Protein AF-A0AAX1C485-F1 (afdb_monomer_lite)

Structure (mmCIF, N/CA/C/O backbone):
data_AF-A0AAX1C485-F1
#
_entry.id   AF-A0AAX1C485-F1
#
loop_
_atom_site.group_PDB
_atom_site.id
_atom_site.type_symbol
_atom_site.label_atom_id
_atom_site.label_alt_id
_atom_site.label_comp_id
_atom_site.label_asym_id
_atom_site.label_entity_id
_atom_site.label_seq_id
_atom_site.pdbx_PDB_ins_code
_atom_site.Cartn_x
_atom_site.Cartn_y
_atom_site.Cartn_z
_atom_site.occupancy
_atom_site.B_iso_or_equiv
_atom_site.auth_seq_id
_atom_site.auth_comp_id
_atom_site.auth_asym_id
_atom_site.auth_atom_id
_atom_site.pdbx_PDB_model_num
ATOM 1 N N . MET A 1 1 ? -22.141 -14.585 49.607 1.00 42.31 1 MET A N 1
ATOM 2 C CA . MET A 1 1 ? -22.033 -13.474 48.632 1.00 42.31 1 MET A CA 1
ATOM 3 C C . MET A 1 1 ? -22.521 -12.189 49.290 1.00 42.31 1 MET A C 1
ATOM 5 O O . MET A 1 1 ? -23.716 -12.040 49.508 1.00 42.31 1 MET A O 1
ATOM 9 N N . THR A 1 2 ? -21.617 -11.293 49.678 1.00 50.97 2 THR A N 1
ATOM 10 C CA . THR A 1 2 ? -21.941 -10.017 50.341 1.00 50.97 2 THR A CA 1
ATOM 11 C C . THR A 1 2 ? -22.476 -9.004 49.321 1.00 50.97 2 THR A C 1
ATOM 13 O O . THR A 1 2 ? -21.845 -8.742 48.297 1.00 50.97 2 THR A O 1
ATOM 16 N N . LYS A 1 3 ? -23.674 -8.453 49.565 1.00 55.38 3 LYS A N 1
ATOM 17 C CA . LYS A 1 3 ? -24.293 -7.425 48.710 1.00 55.38 3 LYS A CA 1
ATOM 18 C C . LYS A 1 3 ? -23.555 -6.093 48.892 1.00 55.38 3 LYS A C 1
ATOM 20 O O . LYS A 1 3 ? -23.571 -5.541 49.985 1.00 55.38 3 LYS A O 1
ATOM 25 N N . LYS A 1 4 ? -22.972 -5.562 47.809 1.00 64.25 4 LYS A N 1
ATOM 26 C CA . LYS A 1 4 ? -22.348 -4.224 47.781 1.00 64.25 4 LYS A CA 1
ATOM 27 C C . LYS A 1 4 ? -23.333 -3.126 48.186 1.00 64.25 4 LYS A C 1
ATOM 29 O O . LYS A 1 4 ? -24.483 -3.111 47.723 1.00 64.25 4 LYS A O 1
ATOM 34 N N . THR A 1 5 ? -22.855 -2.192 48.997 1.00 72.81 5 THR A N 1
ATOM 35 C CA . THR A 1 5 ? -23.595 -1.030 49.499 1.00 72.81 5 THR A CA 1
ATOM 36 C C . THR A 1 5 ? -23.892 -0.010 48.389 1.00 72.81 5 THR A C 1
ATOM 38 O O . THR A 1 5 ? -23.271 0.001 47.323 1.00 72.81 5 THR A O 1
ATOM 41 N N . LYS A 1 6 ? -24.881 0.868 48.615 1.00 71.12 6 LYS A N 1
ATOM 42 C CA . LYS A 1 6 ? -25.284 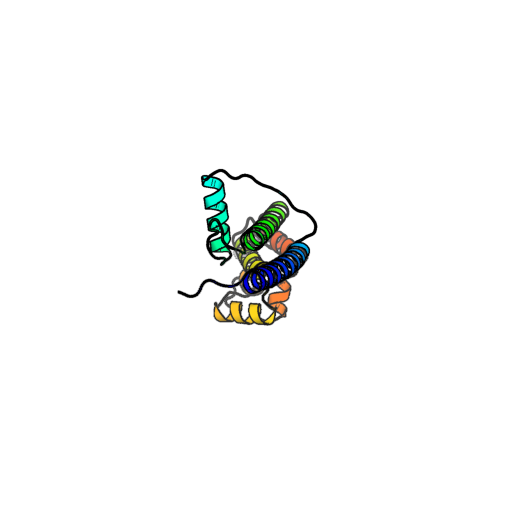1.923 47.658 1.00 71.12 6 LYS A CA 1
ATOM 43 C C . LYS A 1 6 ? -24.118 2.856 47.291 1.00 71.12 6 LYS A C 1
ATOM 45 O O . LYS A 1 6 ? -24.003 3.239 46.130 1.00 71.12 6 LYS A O 1
ATOM 50 N N . ALA A 1 7 ? -23.249 3.171 48.253 1.00 66.81 7 ALA A N 1
ATOM 51 C CA . ALA A 1 7 ? -22.072 4.015 48.056 1.00 66.81 7 ALA A CA 1
ATOM 52 C C . ALA A 1 7 ? -21.003 3.332 47.184 1.00 66.81 7 ALA A C 1
ATOM 54 O O . ALA A 1 7 ? -20.488 3.947 46.254 1.00 66.81 7 ALA A O 1
ATOM 55 N N . GLU A 1 8 ? -20.740 2.039 47.399 1.00 65.62 8 GLU A N 1
ATOM 56 C CA . GLU A 1 8 ? -19.816 1.255 46.563 1.00 65.62 8 GLU A CA 1
ATOM 57 C C . GLU A 1 8 ? -20.304 1.153 45.113 1.00 65.62 8 GLU A C 1
ATOM 59 O O . GLU A 1 8 ? -19.520 1.308 44.178 1.00 65.62 8 GLU A O 1
ATOM 64 N N . LYS A 1 9 ? -21.616 0.972 44.909 1.00 71.69 9 LYS A N 1
ATOM 65 C CA . LYS A 1 9 ? -22.222 0.969 43.568 1.00 71.69 9 LYS A CA 1
ATOM 66 C C . LYS A 1 9 ? -22.119 2.330 42.878 1.00 71.69 9 LYS A C 1
ATOM 68 O O . LYS A 1 9 ? -21.844 2.373 41.683 1.00 71.69 9 LYS A O 1
ATOM 73 N N . ALA A 1 10 ? -22.328 3.430 43.606 1.00 69.06 10 ALA A N 1
ATOM 74 C CA . ALA A 1 10 ? -22.205 4.786 43.067 1.00 69.06 10 ALA A CA 1
ATOM 75 C C . ALA A 1 10 ? -20.755 5.120 42.679 1.00 69.06 10 ALA A C 1
ATOM 77 O O . ALA A 1 10 ? -20.519 5.686 41.610 1.00 69.06 10 ALA A O 1
ATOM 78 N N . ASN A 1 11 ? -19.787 4.699 43.497 1.00 73.56 11 ASN A N 1
ATOM 79 C CA . ASN A 1 11 ? -18.367 4.906 43.232 1.00 73.56 11 ASN A CA 1
ATOM 80 C C . ASN A 1 11 ? -17.890 4.070 42.026 1.00 73.56 11 ASN A C 1
ATOM 82 O O . ASN A 1 11 ? -17.220 4.585 41.133 1.00 73.56 11 ASN A O 1
ATOM 86 N N . GLU A 1 12 ? -18.336 2.812 41.903 1.00 69.88 12 GLU A N 1
ATOM 87 C CA . GLU A 1 12 ? -18.100 2.006 40.694 1.00 69.88 12 GLU A CA 1
ATOM 88 C C . GLU A 1 12 ? -18.696 2.641 39.431 1.00 69.88 12 GLU A C 1
ATOM 90 O O . GLU A 1 12 ? -18.079 2.590 38.364 1.00 69.88 12 GLU A O 1
ATOM 95 N N . LEU A 1 13 ? -19.880 3.250 39.534 1.00 73.94 13 LEU A N 1
ATOM 96 C CA . LEU A 1 13 ? -20.533 3.936 38.419 1.00 73.94 13 LEU A CA 1
ATOM 97 C C . LEU A 1 13 ? -19.756 5.184 37.984 1.00 73.94 13 LEU A C 1
ATOM 99 O O . LEU A 1 13 ? -19.583 5.406 36.786 1.00 73.94 13 LEU A O 1
ATOM 103 N N . ALA A 1 14 ? -19.242 5.964 38.937 1.00 74.88 14 ALA A N 1
ATOM 104 C CA . ALA A 1 14 ? -18.399 7.126 38.663 1.00 74.88 14 ALA A CA 1
ATOM 105 C C . ALA A 1 14 ? -17.076 6.725 37.984 1.00 74.88 14 ALA A C 1
ATOM 107 O O . ALA A 1 14 ? -16.691 7.315 36.973 1.00 74.88 14 ALA A O 1
ATOM 108 N N . VAL A 1 15 ? -16.428 5.659 38.466 1.00 74.00 15 VAL A N 1
ATOM 109 C CA . VAL A 1 15 ? -15.198 5.109 37.868 1.00 74.00 15 VAL A CA 1
ATOM 110 C C . VAL A 1 15 ? -15.445 4.546 36.461 1.00 74.00 15 VAL A C 1
ATOM 112 O O . VAL A 1 15 ? -14.574 4.639 35.595 1.00 74.00 15 VAL A O 1
ATOM 115 N N . ARG A 1 16 ? -16.617 3.956 36.193 1.00 66.06 16 ARG A N 1
ATOM 116 C CA . ARG A 1 16 ? -17.005 3.526 34.834 1.00 66.06 16 ARG A CA 1
ATOM 117 C C . ARG A 1 16 ? -17.202 4.721 33.904 1.00 66.06 16 ARG A C 1
ATOM 119 O O . ARG A 1 16 ? -16.558 4.768 32.865 1.00 66.06 16 ARG A O 1
ATOM 126 N N . ARG A 1 17 ? -17.976 5.728 34.323 1.00 71.88 17 ARG A N 1
ATOM 127 C CA . ARG A 1 17 ? -18.213 6.949 33.532 1.00 71.88 17 ARG A CA 1
ATOM 128 C C . ARG A 1 17 ? -16.918 7.676 33.177 1.00 71.88 17 ARG A C 1
ATOM 130 O O . ARG A 1 17 ? -16.748 8.076 32.032 1.00 71.88 17 ARG A O 1
ATOM 137 N N . LYS A 1 18 ? -15.986 7.807 34.126 1.00 75.06 18 LYS A N 1
ATOM 138 C CA . LYS A 1 18 ? -14.688 8.448 33.871 1.00 75.06 18 LYS A CA 1
ATOM 139 C C . LYS A 1 18 ? -13.867 7.683 32.826 1.00 75.06 18 LYS A C 1
ATOM 141 O O . LYS A 1 18 ? -13.338 8.296 31.905 1.00 75.06 18 LYS A O 1
ATOM 146 N N . ARG A 1 19 ? -13.834 6.347 32.915 1.00 71.12 19 ARG A N 1
ATOM 147 C CA . ARG A 1 19 ? -13.181 5.490 31.909 1.00 71.12 19 ARG A CA 1
ATOM 148 C C . ARG A 1 19 ? -13.834 5.595 30.532 1.00 71.12 19 ARG A C 1
ATOM 150 O O . ARG A 1 19 ? -13.117 5.626 29.537 1.00 71.12 19 ARG A O 1
ATOM 157 N N . ASP A 1 20 ? -15.160 5.675 30.471 1.00 71.19 20 ASP A N 1
ATOM 158 C CA . ASP A 1 20 ? -15.889 5.806 29.207 1.00 71.19 20 ASP A CA 1
ATOM 159 C C . ASP A 1 20 ? -15.612 7.158 28.533 1.00 71.19 20 ASP A C 1
ATOM 161 O O . ASP A 1 20 ? -15.373 7.198 27.328 1.00 71.19 20 ASP A O 1
ATOM 165 N N . VAL A 1 21 ? -15.559 8.251 29.304 1.00 75.69 21 VAL A N 1
ATOM 166 C CA . VAL A 1 21 ? -15.199 9.589 28.799 1.00 75.69 21 VAL A CA 1
ATOM 167 C C . VAL A 1 21 ? -13.750 9.625 28.311 1.00 75.69 21 VAL A C 1
ATOM 169 O O . VAL A 1 21 ? -13.489 10.070 27.195 1.00 75.69 21 VAL A O 1
ATOM 172 N N . GLU A 1 22 ? -12.801 9.103 29.094 1.00 75.88 22 GLU A N 1
ATOM 173 C CA . GLU A 1 22 ? -11.396 9.005 28.672 1.00 75.88 22 GLU A CA 1
ATOM 174 C C . GLU A 1 22 ? -11.241 8.172 27.392 1.00 75.88 22 GLU A C 1
ATOM 176 O O . GLU A 1 22 ? -10.456 8.517 26.506 1.00 75.88 22 GLU A O 1
ATOM 181 N N . TYR A 1 23 ? -12.006 7.086 27.264 1.00 75.75 23 TYR A N 1
ATOM 182 C CA . TYR A 1 23 ? -12.031 6.269 26.057 1.00 75.75 23 TYR A CA 1
ATOM 183 C C . TYR A 1 23 ? -12.611 7.022 24.855 1.00 75.75 23 TYR A C 1
ATOM 185 O O . TYR A 1 23 ? -12.020 6.982 23.774 1.00 75.75 23 TYR A O 1
ATOM 193 N N . GLN A 1 24 ? -13.742 7.713 25.024 1.00 74.12 24 GLN A N 1
ATOM 194 C CA . GLN A 1 24 ? -14.360 8.498 23.955 1.00 74.12 24 GLN A CA 1
ATOM 195 C C . GLN A 1 24 ? -13.432 9.613 23.467 1.00 74.12 24 GLN A C 1
ATOM 197 O O . GLN A 1 24 ? -13.278 9.770 22.257 1.00 74.12 24 GLN A O 1
ATOM 202 N N . ASN A 1 25 ? -12.745 10.304 24.378 1.00 79.75 25 ASN A N 1
ATOM 203 C CA . ASN A 1 25 ? -11.774 11.342 24.030 1.00 79.75 25 ASN A CA 1
ATOM 204 C C . ASN A 1 25 ? -10.592 10.763 23.241 1.00 79.75 2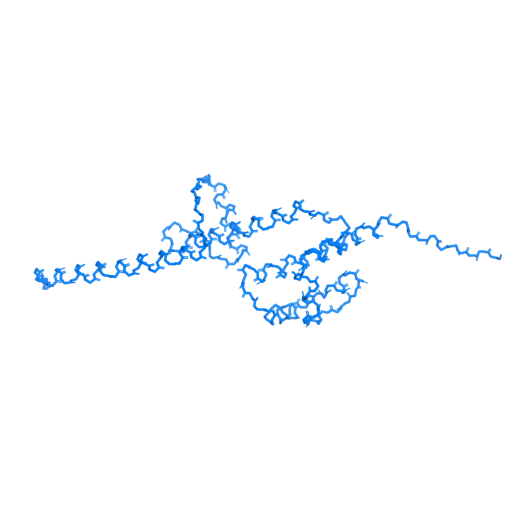5 ASN A C 1
ATOM 206 O O . ASN A 1 25 ? -10.308 11.226 22.140 1.00 79.75 25 ASN A O 1
ATOM 210 N N . LYS A 1 26 ? -9.983 9.667 23.718 1.00 80.62 26 LYS A N 1
ATOM 211 C CA . LYS A 1 26 ? -8.902 8.977 22.985 1.00 80.62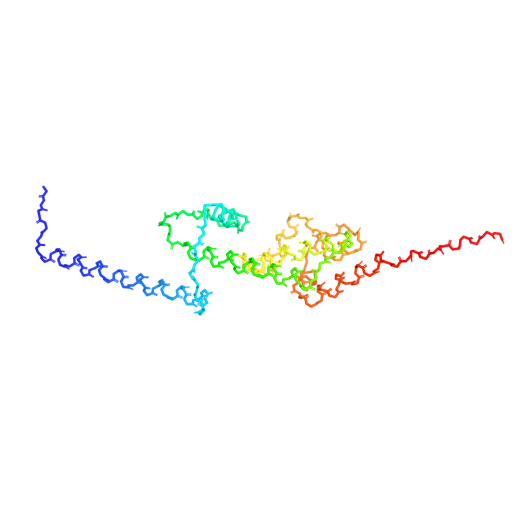 26 LYS A CA 1
ATOM 212 C C . LYS A 1 26 ? -9.344 8.482 21.609 1.00 80.62 26 LYS A C 1
ATOM 214 O O . LYS A 1 26 ? -8.554 8.471 20.668 1.00 80.62 26 LYS A O 1
ATOM 219 N N . ARG A 1 27 ? -10.592 8.024 21.482 1.00 75.56 27 ARG A N 1
ATOM 220 C CA . ARG A 1 27 ? -11.154 7.595 20.198 1.00 75.56 27 ARG A CA 1
ATOM 221 C C . ARG A 1 27 ? -11.349 8.786 19.266 1.00 75.56 27 ARG A C 1
ATOM 223 O O . ARG A 1 27 ? -10.994 8.675 18.101 1.00 75.56 27 ARG A O 1
ATOM 230 N N . LYS A 1 28 ? -11.857 9.910 19.769 1.00 78.31 28 LYS A N 1
ATOM 231 C CA . LYS A 1 28 ? -12.034 11.138 18.990 1.00 78.31 28 LYS A CA 1
ATOM 232 C C . LYS A 1 28 ? -10.698 11.656 18.452 1.00 78.31 28 LYS A C 1
ATOM 234 O O . LYS A 1 28 ? -10.578 11.837 17.249 1.00 78.31 28 LYS A O 1
ATOM 239 N N . GLU A 1 29 ? -9.674 11.736 19.301 1.00 82.00 29 GLU A N 1
ATOM 240 C CA . GLU A 1 29 ? -8.313 12.118 18.888 1.00 82.00 29 GLU A CA 1
ATOM 241 C C . GLU A 1 29 ? -7.737 11.183 17.814 1.00 82.00 29 GLU A C 1
ATOM 243 O O . GLU A 1 29 ? -7.050 11.618 16.893 1.00 82.00 29 GLU A O 1
ATOM 248 N N . LYS A 1 30 ? -7.996 9.872 17.915 1.00 78.94 30 LYS A N 1
ATOM 249 C CA . LYS A 1 30 ? -7.573 8.913 16.885 1.00 78.94 30 LYS A CA 1
ATOM 250 C C . LYS A 1 30 ? -8.301 9.125 15.565 1.00 78.94 30 LYS A C 1
ATOM 252 O O . LYS A 1 30 ? -7.662 9.028 14.526 1.00 78.94 30 LYS A O 1
ATOM 257 N N . LEU A 1 31 ? -9.604 9.395 15.605 1.00 80.69 31 LEU A N 1
ATOM 258 C CA . LEU A 1 31 ? -10.403 9.640 14.406 1.00 80.69 31 LEU A CA 1
ATOM 259 C C . LEU A 1 31 ? -9.988 10.936 13.708 1.00 80.69 31 LEU A C 1
ATOM 261 O O . LEU A 1 31 ? -9.827 10.924 12.495 1.00 80.69 31 LEU A O 1
ATOM 265 N N . GLU A 1 32 ? -9.722 12.004 14.462 1.00 81.12 32 GLU A N 1
ATOM 266 C CA . GLU A 1 32 ? -9.211 13.272 13.916 1.00 81.12 32 GLU A CA 1
ATOM 267 C C . GLU A 1 32 ? -7.874 13.082 13.180 1.00 81.12 32 GLU A C 1
ATOM 269 O O . GLU A 1 32 ? -7.638 13.705 12.148 1.00 81.12 32 GLU A O 1
ATOM 274 N N . LYS A 1 33 ? -7.021 12.157 13.642 1.00 83.50 33 LYS A N 1
ATOM 275 C CA . LYS A 1 33 ? -5.769 11.803 12.949 1.00 83.50 33 LYS A CA 1
ATOM 276 C C . LYS A 1 33 ? -5.969 11.030 11.642 1.00 83.50 33 LYS A C 1
ATOM 278 O O . LYS A 1 33 ? -5.033 10.977 10.849 1.00 83.50 33 LYS A O 1
ATOM 283 N N . LEU A 1 34 ? -7.127 10.402 11.420 1.00 83.06 34 LEU A N 1
ATOM 284 C CA . LEU A 1 34 ? -7.409 9.674 10.174 1.00 83.06 34 LEU A CA 1
ATOM 285 C C . LEU A 1 34 ? -7.825 10.612 9.037 1.00 83.06 34 LEU A C 1
ATOM 287 O O . LEU A 1 34 ? -7.615 10.277 7.873 1.00 83.06 34 LEU A O 1
ATOM 291 N N . GLY A 1 35 ? -8.417 11.758 9.368 1.00 82.56 35 GLY A N 1
ATOM 292 C CA . GLY A 1 35 ? -8.864 12.753 8.401 1.00 82.56 35 GLY A CA 1
ATOM 293 C C . GLY A 1 35 ? -10.064 13.555 8.896 1.00 82.56 35 GLY A C 1
ATOM 294 O O . GLY A 1 35 ? -10.791 13.137 9.794 1.00 82.56 35 GLY A O 1
ATOM 295 N N . GLU A 1 36 ? -10.271 14.715 8.279 1.00 86.50 36 GLU A N 1
ATOM 296 C CA . GLU A 1 36 ? -11.363 15.638 8.609 1.00 86.50 36 GLU A CA 1
ATOM 297 C C . GLU A 1 36 ? -12.717 15.175 8.050 1.00 86.50 36 GLU A C 1
ATOM 299 O O . GLU A 1 36 ? -13.765 15.361 8.669 1.00 86.50 36 GLU A O 1
ATOM 304 N N . HIS A 1 37 ? -12.708 14.549 6.872 1.00 86.75 37 HIS A N 1
ATOM 305 C CA . HIS A 1 37 ? -13.927 14.150 6.178 1.00 86.75 37 HIS A CA 1
ATOM 306 C C . HIS A 1 37 ? -14.344 12.725 6.543 1.00 86.75 37 HIS A C 1
ATOM 308 O O . HIS A 1 37 ? -13.543 11.791 6.491 1.00 86.75 37 HIS A O 1
ATOM 314 N N . SER A 1 38 ? -15.630 12.555 6.854 1.00 84.06 38 SER A N 1
ATOM 315 C CA . SER A 1 38 ? -16.235 11.251 7.120 1.00 84.06 38 SER A CA 1
ATOM 316 C C . SER A 1 38 ? -17.290 10.921 6.070 1.00 84.06 38 SER A C 1
ATOM 318 O O . SER A 1 38 ? -18.014 11.795 5.596 1.00 84.06 38 SER A O 1
ATOM 320 N N . ILE A 1 39 ? -17.376 9.643 5.711 1.00 83.56 39 ILE A N 1
ATOM 321 C CA . ILE A 1 39 ? -18.388 9.113 4.799 1.00 83.56 39 ILE A CA 1
ATOM 322 C C . ILE A 1 39 ? -19.033 7.881 5.430 1.00 83.56 39 ILE A C 1
ATOM 324 O O . ILE A 1 39 ? -18.386 7.134 6.163 1.00 83.56 39 ILE A O 1
ATOM 328 N N . THR A 1 40 ? -20.315 7.665 5.145 1.00 85.44 40 THR A N 1
ATOM 329 C CA . THR A 1 40 ? -21.048 6.463 5.565 1.00 85.44 40 THR A CA 1
ATOM 330 C C . THR A 1 40 ? -21.435 5.673 4.325 1.00 85.44 40 THR A C 1
ATOM 332 O O . THR A 1 40 ? -22.082 6.212 3.432 1.00 85.44 40 THR A O 1
ATOM 335 N N . ILE A 1 41 ? -21.046 4.400 4.270 1.00 86.31 41 ILE A N 1
ATOM 336 C CA . ILE A 1 41 ? -21.273 3.517 3.120 1.00 86.31 41 ILE A CA 1
ATOM 337 C C . ILE A 1 41 ? -22.051 2.285 3.591 1.00 86.31 41 ILE A C 1
ATOM 339 O O . ILE A 1 41 ? -21.810 1.772 4.684 1.00 86.31 41 ILE A O 1
ATOM 343 N N . ARG A 1 42 ? -22.982 1.804 2.762 1.00 89.62 42 ARG A N 1
ATOM 344 C CA . ARG A 1 42 ? -23.634 0.498 2.925 1.00 89.62 42 ARG A CA 1
ATOM 345 C C . ARG A 1 42 ? -23.166 -0.417 1.802 1.00 89.62 42 ARG A C 1
ATOM 347 O O . ARG A 1 42 ? -23.275 -0.043 0.640 1.00 89.62 42 ARG A O 1
ATOM 354 N N . LEU A 1 43 ? -22.653 -1.587 2.161 1.00 89.88 43 LEU A N 1
ATOM 355 C CA . LEU A 1 43 ? -22.176 -2.603 1.226 1.00 89.88 43 LEU A CA 1
ATOM 356 C C . LEU A 1 43 ? -23.128 -3.798 1.265 1.00 89.88 43 LEU A C 1
ATOM 358 O O . LEU A 1 43 ? -23.655 -4.129 2.330 1.00 89.88 43 LEU A O 1
ATOM 362 N N . ASN A 1 44 ? -23.350 -4.438 0.117 1.00 94.38 44 ASN A N 1
ATOM 363 C CA . ASN A 1 44 ? -23.935 -5.777 0.108 1.00 94.38 44 ASN A CA 1
ATOM 364 C C . ASN A 1 44 ? -22.885 -6.801 0.592 1.00 94.38 44 ASN A C 1
ATOM 366 O O . ASN A 1 44 ? -21.721 -6.458 0.811 1.00 94.38 44 ASN A O 1
ATOM 370 N N . ASN A 1 45 ? -23.287 -8.063 0.754 1.00 93.38 45 ASN A N 1
ATOM 371 C CA . ASN A 1 45 ? -22.379 -9.099 1.252 1.00 93.38 45 ASN A CA 1
ATOM 372 C C . ASN A 1 45 ? -21.157 -9.298 0.341 1.00 93.38 45 ASN A C 1
ATOM 374 O O . ASN A 1 45 ? -20.042 -9.380 0.839 1.00 93.38 45 ASN A O 1
ATOM 378 N N . THR A 1 46 ? -21.338 -9.331 -0.981 1.00 96.00 46 THR A N 1
ATOM 379 C CA . THR A 1 46 ? -20.242 -9.544 -1.942 1.00 96.00 46 THR A CA 1
ATOM 380 C C . THR A 1 46 ? -19.195 -8.430 -1.881 1.00 96.00 46 THR A C 1
ATOM 382 O O . THR A 1 46 ? -17.991 -8.698 -1.858 1.00 96.00 46 THR A O 1
ATOM 385 N N . ASP A 1 47 ? -19.643 -7.180 -1.800 1.00 93.81 47 ASP A N 1
ATOM 386 C CA . ASP A 1 47 ? -18.762 -6.018 -1.708 1.00 93.81 47 ASP A CA 1
ATOM 387 C C . ASP A 1 47 ? -18.061 -5.958 -0.342 1.00 93.81 47 ASP A C 1
ATOM 389 O O . ASP A 1 47 ? -16.897 -5.566 -0.250 1.00 93.81 47 ASP A O 1
ATOM 393 N N . TYR A 1 48 ? -18.744 -6.385 0.726 1.00 91.50 48 TYR A N 1
ATOM 394 C CA . TYR A 1 48 ? -18.164 -6.482 2.066 1.00 91.50 48 TYR A CA 1
ATOM 395 C C . TYR A 1 48 ? -17.054 -7.537 2.155 1.00 91.50 48 TYR A C 1
ATOM 397 O O . TYR A 1 48 ? -15.997 -7.268 2.732 1.00 91.50 48 TYR A O 1
ATOM 405 N N . GLU A 1 49 ? -17.265 -8.714 1.563 1.00 92.94 49 GLU A N 1
ATOM 406 C CA . GLU A 1 49 ? -16.233 -9.752 1.472 1.00 92.94 49 GLU A CA 1
ATOM 407 C C . GLU A 1 49 ? -15.036 -9.250 0.657 1.00 92.94 49 GLU A C 1
ATOM 409 O O . GLU A 1 49 ? -13.897 -9.370 1.102 1.00 92.94 49 GLU A O 1
ATOM 414 N N . SER A 1 50 ? -15.289 -8.567 -0.464 1.00 93.75 50 SER A N 1
ATOM 415 C CA . SER A 1 50 ? -14.228 -7.974 -1.290 1.00 93.75 50 SER A CA 1
ATOM 416 C C . SER A 1 50 ? -13.402 -6.933 -0.520 1.00 93.75 50 SER A C 1
ATOM 418 O O . SER A 1 50 ? -12.173 -6.931 -0.592 1.00 93.75 50 SER A O 1
ATOM 420 N N . LEU A 1 51 ? -14.053 -6.056 0.257 1.00 92.00 51 LEU A N 1
ATOM 421 C CA . LEU A 1 51 ? -13.357 -5.105 1.131 1.00 92.00 51 LEU A CA 1
ATOM 422 C C . LEU A 1 51 ? -12.531 -5.829 2.202 1.00 92.00 51 LEU A C 1
ATOM 424 O O . LEU A 1 51 ? -11.404 -5.427 2.486 1.00 92.00 51 LEU A O 1
ATOM 428 N N . SER A 1 52 ? -13.077 -6.897 2.778 1.00 91.81 52 SER A N 1
ATOM 429 C CA . SER A 1 52 ? -12.403 -7.695 3.803 1.00 91.81 52 SER A CA 1
ATOM 430 C C . SER A 1 52 ? -11.144 -8.374 3.261 1.00 91.81 52 SER A C 1
ATOM 432 O O . SER A 1 52 ? -10.100 -8.319 3.913 1.00 91.81 52 SER A O 1
ATOM 434 N N . ASP A 1 53 ? -11.203 -8.915 2.042 1.00 93.62 53 ASP A N 1
ATOM 435 C CA . ASP A 1 53 ? -10.048 -9.489 1.346 1.00 93.62 53 ASP A CA 1
ATOM 436 C C . ASP A 1 53 ? -8.963 -8.431 1.100 1.00 93.62 53 ASP A C 1
ATOM 438 O O . ASP A 1 53 ? -7.777 -8.679 1.322 1.00 93.62 53 ASP A O 1
ATOM 442 N N . ILE A 1 54 ? -9.353 -7.213 0.704 1.00 92.38 54 ILE A N 1
ATOM 443 C CA . ILE A 1 54 ? -8.420 -6.090 0.530 1.00 92.38 54 ILE A CA 1
ATOM 444 C C . ILE A 1 5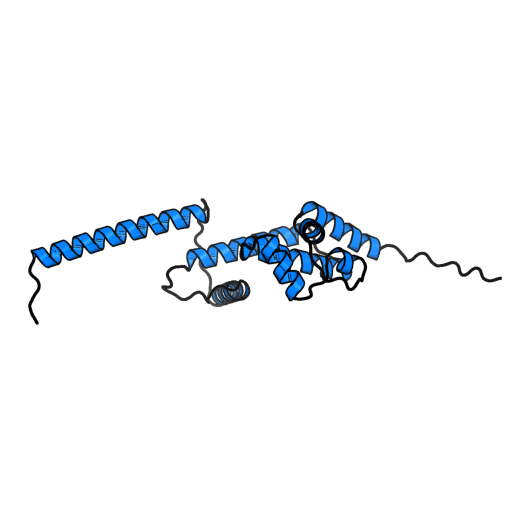4 ? -7.725 -5.753 1.853 1.00 92.38 54 ILE A C 1
ATOM 446 O O . ILE A 1 54 ? -6.507 -5.568 1.869 1.00 92.38 54 ILE A O 1
ATOM 450 N N . CYS A 1 55 ? -8.457 -5.709 2.969 1.00 91.75 55 CYS A N 1
ATOM 451 C CA . CYS A 1 55 ? -7.861 -5.476 4.284 1.00 91.75 55 CYS A CA 1
ATOM 452 C C . CYS A 1 55 ? -6.784 -6.525 4.612 1.00 91.75 55 CYS A C 1
ATOM 454 O O . CYS A 1 55 ? -5.697 -6.163 5.070 1.00 91.75 55 CYS A O 1
ATOM 456 N N . GLU A 1 56 ? -7.048 -7.804 4.339 1.00 91.75 56 GLU A N 1
ATOM 457 C CA . GLU A 1 56 ? -6.093 -8.894 4.579 1.00 91.75 56 GLU A CA 1
ATOM 458 C C . GLU A 1 56 ? -4.881 -8.841 3.648 1.00 91.75 56 GLU A C 1
ATOM 460 O O . GLU A 1 56 ? -3.750 -9.020 4.103 1.00 91.75 56 GLU A O 1
ATOM 465 N N . ILE A 1 57 ? -5.080 -8.513 2.368 1.00 88.81 57 ILE A N 1
ATOM 466 C CA . ILE A 1 57 ? -3.987 -8.290 1.407 1.00 88.81 57 ILE A CA 1
ATOM 467 C C . ILE A 1 57 ? -3.063 -7.168 1.895 1.00 88.81 57 ILE A C 1
ATOM 469 O O . ILE A 1 57 ? -1.838 -7.268 1.796 1.00 88.81 57 ILE A O 1
ATOM 473 N N . LEU A 1 58 ? -3.637 -6.118 2.485 1.00 86.38 58 LEU A N 1
ATOM 474 C CA . LEU A 1 58 ? -2.894 -5.027 3.114 1.00 86.38 58 LEU A CA 1
ATOM 475 C C . LEU A 1 58 ? -2.299 -5.405 4.477 1.00 86.38 58 LEU A C 1
ATOM 477 O O . LEU A 1 58 ? -1.635 -4.581 5.105 1.00 86.38 58 LEU A O 1
ATOM 481 N N . GLY A 1 59 ? -2.454 -6.652 4.923 1.00 86.75 59 GLY A N 1
ATOM 482 C CA . GLY A 1 59 ? -1.905 -7.215 6.156 1.00 86.75 59 GLY A CA 1
ATOM 483 C C . GLY A 1 59 ? -2.622 -6.773 7.428 1.00 86.75 59 GLY A C 1
ATOM 484 O O . GLY A 1 59 ? -2.026 -6.841 8.504 1.00 86.75 59 GLY A O 1
ATOM 485 N N . TYR A 1 60 ? -3.860 -6.296 7.318 1.00 88.62 60 TYR A N 1
ATOM 486 C CA . TYR A 1 60 ? -4.742 -6.108 8.463 1.00 88.62 60 TYR A CA 1
ATOM 487 C C . TYR A 1 60 ? -5.477 -7.411 8.781 1.00 88.62 60 TYR A C 1
ATOM 489 O O . TYR A 1 60 ? -5.617 -8.291 7.938 1.00 88.62 60 TYR A O 1
ATOM 497 N N . GLN A 1 61 ? -5.958 -7.546 10.016 1.00 85.44 61 GLN A N 1
ATOM 498 C CA . GLN A 1 61 ? -6.853 -8.651 10.351 1.00 85.44 61 GLN A CA 1
ATOM 499 C C . GLN A 1 61 ? -8.188 -8.486 9.626 1.00 85.44 61 GLN A C 1
ATOM 501 O O . GLN A 1 61 ? -8.670 -7.354 9.501 1.00 85.44 61 GLN A O 1
ATOM 506 N N . ARG A 1 62 ? -8.812 -9.612 9.247 1.00 87.94 62 ARG A N 1
ATOM 507 C CA . ARG A 1 62 ? -10.150 -9.599 8.658 1.00 87.94 62 ARG A CA 1
ATOM 508 C C . ARG A 1 62 ? -11.113 -8.792 9.543 1.00 87.94 62 ARG A C 1
ATOM 510 O O . ARG A 1 62 ? -11.175 -9.025 10.764 1.00 87.94 62 ARG A O 1
ATOM 517 N N . PRO A 1 63 ? -11.827 -7.814 8.966 1.00 85.38 63 PRO A N 1
ATOM 518 C CA . PRO A 1 63 ? -12.828 -7.048 9.685 1.00 85.38 63 PRO A CA 1
ATOM 519 C C . PRO A 1 63 ? -13.932 -7.977 10.202 1.00 85.38 63 PRO A C 1
ATOM 521 O O . PRO A 1 63 ? -14.551 -8.703 9.440 1.00 85.38 63 PRO A O 1
ATOM 524 N N . GLU A 1 64 ? -14.190 -7.954 11.509 1.00 82.94 64 GLU A N 1
ATOM 525 C CA . GLU A 1 64 ? -15.293 -8.699 12.125 1.00 82.94 64 GLU A CA 1
ATOM 526 C C . GLU A 1 64 ? -16.214 -7.731 12.856 1.00 82.94 64 GLU A C 1
ATOM 528 O O . GLU A 1 64 ? -15.759 -6.782 13.510 1.00 82.94 64 GLU A O 1
ATOM 533 N N . THR A 1 65 ? -17.520 -7.995 12.805 1.00 72.00 65 THR A N 1
ATOM 534 C CA . THR A 1 65 ? -18.506 -7.205 13.544 1.00 72.00 65 THR A CA 1
ATOM 535 C C . THR A 1 65 ? -18.109 -7.087 15.018 1.00 72.00 65 THR A C 1
ATOM 537 O O . THR A 1 65 ? -17.779 -8.081 15.659 1.00 72.00 65 THR A O 1
ATOM 540 N N . LYS A 1 66 ? -18.181 -5.866 15.569 1.00 68.12 66 LYS A N 1
ATOM 541 C CA . LYS A 1 66 ? -17.848 -5.517 16.968 1.00 68.12 66 LYS A CA 1
ATOM 542 C C . LYS A 1 66 ? -16.349 -5.449 17.320 1.00 68.12 66 LYS A C 1
ATOM 544 O O . LYS A 1 66 ? -16.032 -5.187 18.483 1.00 68.12 66 LYS A O 1
ATOM 549 N N . LYS A 1 67 ? -15.415 -5.583 16.367 1.00 75.81 67 LYS A N 1
ATOM 550 C CA . LYS A 1 67 ? -13.993 -5.269 16.626 1.00 75.81 67 LYS A CA 1
ATOM 551 C C . LYS A 1 67 ? -13.757 -3.760 16.774 1.00 75.81 67 LYS A C 1
ATOM 553 O O . LYS A 1 67 ? -14.402 -2.931 16.138 1.00 75.81 67 LYS A O 1
ATOM 558 N N . ARG A 1 68 ? -12.809 -3.393 17.646 1.00 64.12 68 ARG A N 1
ATOM 559 C CA . ARG A 1 68 ? -12.605 -2.001 18.098 1.00 64.12 68 ARG A CA 1
ATOM 560 C C . ARG A 1 68 ? -11.952 -1.070 17.061 1.00 64.12 68 ARG A C 1
ATOM 562 O O . ARG A 1 68 ? -12.172 0.136 17.171 1.00 64.12 68 ARG A O 1
ATOM 569 N N . ASN A 1 69 ? -11.254 -1.624 16.060 1.00 74.06 69 ASN A N 1
ATOM 570 C CA . ASN A 1 69 ? -10.397 -0.885 15.114 1.00 74.06 69 ASN A CA 1
ATOM 571 C C . ASN A 1 69 ? -10.897 -0.914 13.651 1.00 74.06 69 ASN A C 1
ATOM 573 O O . ASN A 1 69 ? -10.114 -0.775 12.712 1.00 74.06 69 ASN A O 1
ATOM 577 N N . LEU A 1 70 ? -12.186 -1.197 13.437 1.00 83.62 70 LEU A N 1
ATOM 578 C CA . LEU A 1 70 ? -12.739 -1.376 12.089 1.00 83.62 70 LEU A CA 1
ATOM 579 C C . LEU A 1 70 ? -12.605 -0.115 11.234 1.00 83.62 70 LEU A C 1
ATOM 581 O O . LEU A 1 70 ? -12.258 -0.201 10.064 1.00 83.62 70 LEU A O 1
ATOM 585 N N . ILE A 1 71 ? -12.856 1.050 11.829 1.00 84.88 71 ILE A N 1
ATOM 586 C CA . ILE A 1 71 ? -12.823 2.320 11.106 1.00 84.88 71 ILE A CA 1
ATOM 587 C C . ILE A 1 71 ? -11.404 2.669 10.655 1.00 84.88 71 ILE A C 1
ATOM 589 O O . ILE A 1 71 ? -11.226 3.075 9.518 1.00 84.88 71 ILE A O 1
ATOM 593 N N . GLU A 1 72 ? -10.388 2.418 11.481 1.00 85.94 72 GLU A N 1
ATOM 594 C CA . GLU A 1 72 ? -8.985 2.594 11.107 1.00 85.94 72 GLU A CA 1
ATOM 595 C C . GLU A 1 72 ? -8.598 1.691 9.925 1.00 85.94 72 GLU A C 1
ATOM 597 O O . GLU A 1 72 ? -7.977 2.156 8.970 1.00 85.94 72 GLU A O 1
ATOM 602 N N . ILE A 1 73 ? -8.991 0.412 9.972 1.00 89.06 73 ILE A N 1
ATOM 603 C CA . ILE A 1 73 ? -8.689 -0.572 8.921 1.00 89.06 73 ILE A CA 1
ATOM 604 C C . ILE A 1 73 ? -9.381 -0.192 7.607 1.00 89.06 73 ILE A C 1
ATOM 606 O O . ILE A 1 73 ? -8.746 -0.195 6.548 1.00 89.06 73 ILE A O 1
ATOM 610 N N . TYR A 1 74 ? -10.665 0.168 7.664 1.00 90.31 74 TYR A N 1
ATOM 611 C CA . TYR A 1 74 ? -11.416 0.594 6.486 1.00 90.31 74 TYR A CA 1
ATOM 612 C C . TYR A 1 74 ? -10.871 1.894 5.905 1.00 90.31 74 TYR A C 1
ATOM 614 O O . TYR A 1 74 ? -10.690 1.970 4.693 1.00 90.31 74 TYR A O 1
ATOM 622 N N . SER A 1 75 ? -10.545 2.882 6.743 1.00 89.12 75 SER A N 1
ATOM 623 C CA . SER A 1 75 ? -9.939 4.135 6.288 1.00 89.12 75 SER A CA 1
ATOM 624 C C . SER A 1 75 ? -8.607 3.884 5.585 1.00 89.12 75 SER A C 1
ATOM 626 O O . SER A 1 75 ? -8.413 4.367 4.474 1.00 89.12 75 SER A O 1
ATOM 628 N N . ALA A 1 76 ? -7.715 3.080 6.172 1.00 88.69 76 ALA A N 1
ATOM 629 C CA . ALA A 1 76 ? -6.435 2.746 5.549 1.00 88.69 76 ALA A CA 1
ATOM 630 C C . ALA A 1 76 ? -6.618 2.018 4.206 1.00 88.69 76 ALA A C 1
ATOM 632 O O . ALA A 1 76 ? -5.975 2.362 3.213 1.00 88.69 76 ALA A O 1
ATOM 633 N N . SER A 1 77 ? -7.547 1.061 4.155 1.00 91.62 77 SER A N 1
ATOM 634 C CA . SER A 1 77 ? -7.848 0.303 2.937 1.00 91.62 77 SER A CA 1
ATOM 635 C C . SER A 1 77 ? -8.435 1.195 1.842 1.00 91.62 77 SER A C 1
ATOM 637 O O . SER A 1 77 ? -8.023 1.115 0.688 1.00 91.62 77 SER A O 1
ATOM 639 N N . LEU A 1 78 ? -9.349 2.100 2.196 1.00 92.06 78 LEU A N 1
ATOM 640 C CA . LEU A 1 78 ? -9.948 3.036 1.249 1.00 92.06 78 LEU A CA 1
ATOM 641 C C . LEU A 1 78 ? -8.924 4.050 0.724 1.00 92.06 78 LEU A C 1
ATOM 643 O O . LEU A 1 78 ? -8.881 4.298 -0.478 1.00 92.06 78 LEU A O 1
ATOM 647 N N . ILE A 1 79 ? -8.069 4.600 1.593 1.00 91.06 79 ILE A N 1
ATOM 648 C CA . ILE A 1 79 ? -6.979 5.504 1.191 1.00 91.06 79 ILE A CA 1
ATOM 649 C C . ILE A 1 79 ? -6.049 4.808 0.192 1.00 91.06 79 ILE A C 1
ATOM 651 O O . ILE A 1 79 ? -5.691 5.398 -0.830 1.00 91.06 79 ILE A O 1
ATOM 655 N N . HIS A 1 80 ? -5.698 3.546 0.448 1.00 91.12 80 HIS A N 1
ATOM 656 C CA . HIS A 1 80 ? -4.899 2.741 -0.470 1.00 91.12 80 HIS A CA 1
ATOM 657 C C . HIS A 1 80 ? -5.578 2.576 -1.839 1.00 91.12 80 HIS A C 1
ATOM 659 O O . HIS A 1 80 ? -4.958 2.836 -2.873 1.00 91.12 80 HIS A O 1
ATOM 665 N N . LEU A 1 81 ? -6.863 2.203 -1.859 1.00 91.50 81 LEU A N 1
ATOM 666 C CA . LEU A 1 81 ? -7.631 2.039 -3.098 1.00 91.50 81 LEU A CA 1
ATOM 667 C C . LEU A 1 81 ? -7.715 3.342 -3.897 1.00 91.50 81 LEU A C 1
ATOM 669 O O . LEU A 1 81 ? -7.441 3.342 -5.095 1.00 91.50 81 LEU A O 1
ATOM 673 N N . LEU A 1 82 ? -8.017 4.461 -3.233 1.00 91.44 82 LEU A N 1
ATOM 674 C CA . LEU A 1 82 ? -8.059 5.781 -3.866 1.00 91.44 82 LEU A CA 1
ATOM 675 C C . LEU A 1 82 ? -6.704 6.160 -4.473 1.00 91.44 82 LEU A C 1
ATOM 677 O O . LEU A 1 82 ? -6.651 6.711 -5.575 1.00 91.44 82 LEU A O 1
ATOM 681 N N . ARG A 1 83 ? -5.601 5.853 -3.778 1.00 89.50 83 ARG A N 1
ATOM 682 C CA . ARG A 1 83 ? -4.247 6.123 -4.271 1.00 89.50 83 ARG A CA 1
ATOM 683 C C . ARG A 1 83 ? -3.937 5.313 -5.528 1.00 89.50 83 ARG A C 1
ATOM 685 O O . ARG A 1 83 ? -3.510 5.898 -6.525 1.00 89.50 83 ARG A O 1
ATOM 692 N N . ILE A 1 84 ? -4.206 4.006 -5.510 1.00 87.44 84 ILE A N 1
ATOM 693 C CA . ILE A 1 84 ? -3.988 3.128 -6.669 1.00 87.44 84 ILE A CA 1
ATOM 694 C C . ILE A 1 84 ? -4.860 3.538 -7.853 1.00 87.44 84 ILE A C 1
ATOM 696 O O . ILE A 1 84 ? -4.361 3.586 -8.980 1.00 87.44 84 ILE A O 1
ATOM 700 N N . GLU A 1 85 ? -6.137 3.833 -7.619 1.00 89.38 85 GLU A N 1
ATOM 701 C CA . GLU A 1 85 ? -7.063 4.197 -8.690 1.00 89.38 85 GLU A CA 1
ATOM 702 C C . GLU A 1 85 ? -6.624 5.503 -9.356 1.00 89.38 85 GLU A C 1
ATOM 704 O O . GLU A 1 85 ? -6.455 5.556 -10.577 1.00 89.38 85 GLU A O 1
ATOM 709 N N . ARG A 1 86 ? -6.293 6.521 -8.548 1.00 87.31 86 ARG A N 1
ATOM 710 C CA . ARG A 1 86 ? -5.742 7.793 -9.034 1.00 87.31 86 ARG A CA 1
ATOM 711 C C . ARG A 1 86 ? -4.442 7.607 -9.814 1.00 87.31 86 ARG A C 1
ATOM 713 O O . ARG A 1 86 ? -4.183 8.332 -10.764 1.00 87.31 86 ARG A O 1
ATOM 720 N N . GLU A 1 87 ? -3.586 6.675 -9.420 1.00 83.75 87 GLU A N 1
ATOM 721 C CA . GLU A 1 87 ? -2.361 6.386 -10.171 1.00 83.75 87 GLU A CA 1
ATOM 722 C C . GLU A 1 87 ? -2.630 5.718 -11.507 1.00 83.75 87 GLU A C 1
ATOM 724 O O . GLU A 1 87 ? -2.006 6.065 -12.511 1.00 83.75 87 GLU A O 1
ATOM 729 N N . SER A 1 88 ? -3.562 4.771 -11.518 1.00 83.12 88 SER A N 1
ATOM 730 C CA . SER A 1 88 ? -3.925 4.036 -12.720 1.00 83.12 88 SER A CA 1
ATOM 731 C C . SER A 1 88 ? -4.561 4.936 -13.783 1.00 83.12 88 SER A C 1
ATOM 733 O O . SER A 1 88 ? -4.343 4.709 -14.976 1.00 83.12 88 SER A O 1
ATOM 735 N N . SER A 1 89 ? -5.270 5.989 -13.358 1.00 84.94 89 SER A N 1
ATOM 736 C CA . SER A 1 89 ? -5.865 6.980 -14.256 1.00 84.94 89 SER A CA 1
ATOM 737 C C . SER A 1 89 ? -4.832 7.932 -14.868 1.00 84.94 89 SER A C 1
ATOM 739 O O . SER A 1 89 ? -5.029 8.401 -15.987 1.00 84.94 89 SER A O 1
ATOM 741 N N . ILE A 1 90 ? -3.701 8.174 -14.193 1.00 86.12 90 ILE A N 1
ATOM 742 C CA . ILE A 1 90 ? -2.619 9.027 -14.712 1.00 86.12 90 ILE A CA 1
ATOM 743 C C . ILE A 1 90 ? -1.821 8.308 -15.804 1.00 86.12 90 ILE A C 1
ATOM 745 O O . ILE A 1 90 ? -1.508 8.898 -16.842 1.00 86.12 90 ILE A O 1
ATOM 749 N N . TYR A 1 91 ? -1.433 7.049 -15.572 1.00 86.06 91 TYR A N 1
ATOM 750 C CA . TYR A 1 91 ? -0.628 6.310 -16.541 1.00 86.06 91 TYR A CA 1
ATOM 751 C C . TYR A 1 91 ? -0.798 4.793 -16.451 1.00 86.06 91 TYR A C 1
ATOM 753 O O . TYR A 1 91 ? -0.649 4.188 -15.390 1.00 86.06 91 TYR A O 1
ATOM 761 N N . LYS A 1 92 ? -0.986 4.155 -17.614 1.00 89.19 92 LYS A N 1
ATOM 762 C CA . LYS A 1 92 ? -1.076 2.697 -17.747 1.00 89.19 92 LYS A CA 1
ATOM 763 C C . LYS A 1 92 ? 0.074 2.152 -18.607 1.00 89.19 92 LYS A C 1
ATOM 765 O O . LYS A 1 92 ? 0.060 2.362 -19.824 1.00 89.19 92 LYS A O 1
ATOM 770 N N . PRO A 1 93 ? 1.048 1.431 -18.017 1.00 91.38 93 PRO A N 1
ATOM 771 C CA . PRO A 1 93 ? 2.216 0.943 -18.746 1.00 91.38 93 PRO A CA 1
ATOM 772 C C . PRO A 1 93 ? 1.870 -0.147 -19.764 1.00 91.38 93 PRO A C 1
ATOM 774 O O . PRO A 1 93 ? 1.066 -1.048 -19.499 1.00 91.38 93 PRO A O 1
ATOM 777 N N . LYS A 1 94 ? 2.520 -0.095 -20.930 1.00 90.50 94 LYS A N 1
ATOM 778 C CA . LYS A 1 94 ? 2.219 -0.950 -22.091 1.00 90.50 94 LYS A CA 1
ATOM 779 C C . LYS A 1 94 ? 3.263 -2.050 -22.281 1.00 90.50 94 LYS A C 1
ATOM 781 O O . LYS A 1 94 ? 2.903 -3.229 -22.360 1.00 90.50 94 LYS A O 1
ATOM 786 N N . SER A 1 95 ? 4.540 -1.686 -22.294 1.00 92.50 95 SER A N 1
ATOM 787 C CA . SER A 1 95 ? 5.677 -2.582 -22.503 1.00 92.50 95 SER A CA 1
ATOM 788 C C . SER A 1 95 ? 5.938 -3.480 -21.292 1.00 92.50 95 SER A C 1
ATOM 790 O O . SER A 1 95 ? 5.600 -3.166 -20.146 1.00 92.50 95 SER A O 1
ATOM 792 N N . ARG A 1 96 ? 6.586 -4.627 -21.528 1.00 91.38 96 ARG A N 1
ATOM 793 C CA . ARG A 1 96 ? 6.946 -5.574 -20.459 1.00 91.38 96 ARG A CA 1
ATOM 794 C C . ARG A 1 96 ? 7.875 -4.940 -19.419 1.00 91.38 96 ARG A C 1
ATOM 796 O O . ARG A 1 96 ? 7.729 -5.224 -18.233 1.00 91.38 96 ARG A O 1
ATOM 803 N N . ILE A 1 97 ? 8.818 -4.104 -19.855 1.00 93.56 97 ILE A N 1
ATOM 804 C CA . ILE A 1 97 ? 9.791 -3.451 -18.970 1.00 93.56 97 ILE A CA 1
ATOM 805 C C . ILE A 1 97 ? 9.096 -2.383 -18.123 1.00 93.56 97 ILE A C 1
ATOM 807 O O . ILE A 1 97 ? 9.232 -2.417 -16.900 1.00 93.56 97 ILE A O 1
ATOM 811 N N . ALA A 1 98 ? 8.269 -1.520 -18.727 1.00 93.81 98 ALA A N 1
ATOM 812 C CA . ALA A 1 98 ? 7.491 -0.529 -17.983 1.00 93.81 98 ALA A CA 1
ATOM 813 C C . ALA A 1 98 ? 6.556 -1.189 -16.960 1.00 93.81 98 ALA A C 1
ATOM 815 O O . ALA A 1 98 ? 6.500 -0.757 -15.814 1.00 93.81 98 ALA A O 1
ATOM 816 N N . LYS A 1 99 ? 5.890 -2.299 -17.314 1.00 94.38 99 LYS A N 1
ATOM 817 C CA . LYS A 1 99 ? 5.060 -3.069 -16.368 1.00 94.38 99 LYS A CA 1
ATOM 818 C C . LYS A 1 99 ? 5.863 -3.601 -15.177 1.00 94.38 99 LYS A C 1
ATOM 820 O O . LYS A 1 99 ? 5.391 -3.525 -14.045 1.00 94.38 99 LYS A O 1
ATOM 825 N N . LYS A 1 100 ? 7.076 -4.120 -15.405 1.00 94.62 100 LYS A N 1
ATOM 826 C CA . LYS A 1 100 ? 7.961 -4.581 -14.319 1.00 94.62 100 LYS A CA 1
ATOM 827 C C . LYS A 1 100 ? 8.422 -3.424 -13.429 1.00 94.62 100 LYS A C 1
ATOM 829 O O . LYS A 1 100 ? 8.383 -3.561 -12.210 1.00 94.62 100 LYS A O 1
ATOM 834 N N . PHE A 1 101 ? 8.822 -2.299 -14.021 1.00 95.44 101 PHE A N 1
ATOM 835 C CA . PHE A 1 101 ? 9.229 -1.105 -13.276 1.00 95.44 101 PHE A CA 1
ATOM 836 C C . PHE A 1 101 ? 8.066 -0.528 -12.460 1.00 95.44 101 PHE A C 1
ATOM 838 O O . PHE A 1 101 ? 8.226 -0.242 -11.279 1.00 95.44 101 PHE A O 1
ATOM 845 N N . TYR A 1 102 ? 6.870 -0.456 -13.045 1.00 94.50 102 TYR A N 1
ATOM 846 C CA . TYR A 1 102 ? 5.672 0.014 -12.354 1.00 94.50 102 TYR A CA 1
ATOM 847 C C . TYR A 1 102 ? 5.280 -0.888 -11.183 1.00 94.50 102 TYR A C 1
ATOM 849 O O . TYR A 1 102 ? 4.914 -0.399 -10.119 1.00 94.50 102 TYR A O 1
ATOM 857 N N . ARG A 1 103 ? 5.406 -2.214 -11.337 1.00 93.12 103 ARG A N 1
ATOM 858 C CA . ARG A 1 103 ? 5.210 -3.149 -10.221 1.00 93.12 103 ARG A CA 1
ATOM 859 C C . ARG A 1 103 ? 6.191 -2.867 -9.085 1.00 93.12 103 ARG A C 1
ATOM 861 O O . ARG A 1 103 ? 5.790 -2.901 -7.928 1.00 93.12 103 ARG A O 1
ATOM 868 N N . LEU A 1 104 ? 7.452 -2.588 -9.412 1.00 95.25 104 LEU A N 1
ATOM 869 C CA . LEU A 1 104 ? 8.458 -2.260 -8.408 1.00 95.25 104 LEU A CA 1
ATOM 870 C C . LEU A 1 104 ? 8.119 -0.964 -7.662 1.00 95.25 104 LEU A C 1
ATOM 872 O O . LEU A 1 104 ? 8.175 -0.944 -6.436 1.00 95.25 104 LEU A O 1
ATOM 876 N N . TYR A 1 105 ? 7.718 0.075 -8.398 1.00 94.69 105 TYR A N 1
ATOM 877 C CA . TYR A 1 105 ? 7.208 1.325 -7.835 1.00 94.69 105 TYR A CA 1
ATOM 878 C C . TYR A 1 105 ? 6.059 1.073 -6.850 1.00 94.69 105 TYR A C 1
ATOM 880 O O . TYR A 1 105 ? 6.162 1.472 -5.696 1.00 94.69 105 TYR A O 1
ATOM 888 N N . LYS A 1 106 ? 5.026 0.319 -7.254 1.00 92.25 106 LYS A N 1
ATOM 889 C CA . LYS A 1 106 ? 3.874 0.002 -6.392 1.00 92.25 106 LYS A CA 1
ATOM 890 C C . LYS A 1 106 ? 4.253 -0.698 -5.090 1.00 92.25 106 LYS A C 1
ATOM 892 O O . LYS A 1 106 ? 3.647 -0.436 -4.059 1.00 92.25 106 LYS A O 1
ATOM 897 N N . ILE A 1 107 ? 5.234 -1.601 -5.132 1.00 93.44 107 ILE A N 1
ATOM 898 C CA . ILE A 1 107 ? 5.710 -2.289 -3.925 1.00 93.44 107 ILE A CA 1
ATOM 899 C C . ILE A 1 107 ? 6.337 -1.277 -2.963 1.00 93.44 107 ILE A C 1
ATOM 901 O O . ILE A 1 107 ? 6.005 -1.274 -1.782 1.00 93.44 107 ILE A O 1
ATOM 905 N N . VAL A 1 108 ? 7.222 -0.412 -3.462 1.00 95.12 108 VAL A N 1
ATOM 906 C CA . VAL A 1 108 ? 7.882 0.606 -2.633 1.00 95.12 108 VAL A CA 1
ATOM 907 C C . VAL A 1 108 ? 6.874 1.617 -2.086 1.00 95.12 108 VAL A C 1
ATOM 909 O O . VAL A 1 108 ? 6.923 1.929 -0.900 1.00 95.12 108 VAL A O 1
ATOM 912 N N . ASP A 1 109 ? 5.942 2.071 -2.921 1.00 93.19 109 ASP A N 1
ATOM 913 C CA . ASP A 1 109 ? 4.853 2.973 -2.543 1.00 93.19 109 ASP A CA 1
ATOM 914 C C . ASP A 1 109 ? 3.990 2.377 -1.417 1.00 93.19 109 ASP A C 1
ATOM 916 O O . ASP A 1 109 ? 3.775 3.022 -0.390 1.00 93.19 109 ASP A O 1
ATOM 920 N N . HIS A 1 110 ? 3.594 1.105 -1.544 1.00 90.50 110 HIS A N 1
ATOM 921 C CA . HIS A 1 110 ? 2.853 0.383 -0.508 1.00 90.50 110 HIS A CA 1
ATOM 922 C C . HIS A 1 110 ? 3.623 0.302 0.818 1.00 90.50 110 HIS A C 1
ATOM 924 O O . HIS A 1 110 ? 3.079 0.599 1.884 1.00 90.50 110 HIS A O 1
ATOM 930 N N . LEU A 1 111 ? 4.908 -0.066 0.769 1.00 93.56 111 LEU A N 1
ATOM 931 C CA . LEU A 1 111 ? 5.744 -0.131 1.971 1.00 93.56 111 LEU A CA 1
ATOM 932 C C . LEU A 1 111 ? 5.871 1.243 2.641 1.00 93.56 111 LEU A C 1
ATOM 934 O O . LEU A 1 111 ? 5.813 1.340 3.867 1.00 93.56 111 LEU A O 1
ATOM 938 N N . LYS A 1 112 ? 6.017 2.304 1.844 1.00 94.25 112 LYS A N 1
ATOM 939 C CA . LYS A 1 112 ? 6.189 3.663 2.350 1.00 94.25 112 LYS A CA 1
ATOM 940 C C . LYS A 1 112 ? 4.918 4.212 2.987 1.00 94.25 112 LYS A C 1
ATOM 942 O O . LYS A 1 112 ? 4.994 4.789 4.067 1.00 94.25 112 LYS A O 1
ATOM 947 N N . HIS A 1 113 ? 3.778 4.054 2.321 1.00 90.38 113 HIS A N 1
ATOM 948 C CA . HIS A 1 113 ? 2.559 4.786 2.661 1.00 90.38 113 HIS A CA 1
ATOM 949 C C . HIS A 1 113 ? 1.513 3.962 3.411 1.00 90.38 113 HIS A C 1
ATOM 951 O O . HIS A 1 113 ? 0.764 4.533 4.194 1.00 90.38 113 HIS A O 1
ATOM 957 N N . ASP A 1 114 ? 1.460 2.642 3.212 1.00 86.88 114 ASP A N 1
ATOM 958 C CA . ASP A 1 114 ? 0.465 1.796 3.893 1.00 86.88 114 ASP A CA 1
ATOM 959 C C . ASP A 1 114 ? 1.076 1.053 5.078 1.00 86.88 114 ASP A C 1
ATOM 961 O O . ASP A 1 114 ? 0.428 0.849 6.104 1.00 86.88 114 ASP A O 1
ATOM 965 N N . LYS A 1 115 ? 2.348 0.656 4.952 1.00 89.31 115 LYS A N 1
ATOM 966 C CA . LYS A 1 115 ? 3.100 0.017 6.039 1.00 89.31 115 LYS A CA 1
ATOM 967 C C . LYS A 1 115 ? 3.898 1.004 6.889 1.00 89.31 115 LYS A C 1
ATOM 969 O O . LYS A 1 115 ? 4.418 0.592 7.922 1.00 89.31 115 LYS A O 1
ATOM 974 N N . ASN A 1 116 ? 3.978 2.276 6.487 1.00 90.31 116 ASN A N 1
ATOM 975 C CA . ASN A 1 116 ? 4.745 3.329 7.162 1.00 90.31 116 ASN A CA 1
ATOM 976 C C . ASN A 1 116 ? 6.221 2.967 7.405 1.00 90.31 116 ASN A C 1
ATOM 978 O O . ASN A 1 116 ? 6.800 3.362 8.416 1.00 90.31 116 ASN A O 1
ATOM 982 N N . TYR A 1 117 ? 6.843 2.215 6.493 1.00 95.50 117 TYR A N 1
ATOM 983 C CA . TYR A 1 117 ? 8.261 1.886 6.615 1.00 95.50 117 TYR A CA 1
ATOM 984 C C . TYR A 1 117 ? 9.117 3.133 6.369 1.00 95.50 117 TYR A C 1
ATOM 986 O O . TYR A 1 117 ? 8.894 3.913 5.436 1.00 95.50 117 TYR A O 1
ATOM 994 N N . SER A 1 118 ? 10.152 3.297 7.186 1.00 97.00 118 SER A N 1
ATOM 995 C CA . SER A 1 118 ? 11.234 4.240 6.929 1.00 97.00 118 SER A CA 1
ATOM 996 C C . SER A 1 118 ? 12.029 3.833 5.685 1.00 97.00 118 SER A C 1
ATOM 998 O O . SER A 1 118 ? 12.049 2.671 5.278 1.00 97.00 118 SER A O 1
ATOM 1000 N N . ASP A 1 119 ? 12.749 4.783 5.091 1.00 97.12 119 ASP A N 1
ATOM 1001 C CA . ASP A 1 119 ? 13.560 4.532 3.892 1.00 97.12 119 ASP A CA 1
ATOM 1002 C C . ASP A 1 119 ? 14.576 3.400 4.115 1.00 97.12 119 ASP A C 1
ATOM 1004 O O . ASP A 1 119 ? 14.767 2.541 3.252 1.00 97.12 119 ASP A O 1
ATOM 1008 N N . ASN A 1 120 ? 15.160 3.342 5.314 1.00 97.19 120 ASN A N 1
ATOM 1009 C CA . ASN A 1 120 ? 16.095 2.293 5.710 1.00 97.19 120 ASN A CA 1
ATOM 1010 C C . ASN A 1 120 ? 15.422 0.921 5.835 1.00 97.19 120 ASN A C 1
ATOM 1012 O O . ASN A 1 120 ? 16.013 -0.084 5.440 1.00 97.19 120 ASN A O 1
ATOM 1016 N N . GLU A 1 121 ? 14.198 0.854 6.361 1.00 97.69 121 GLU A N 1
ATOM 1017 C CA . GLU A 1 121 ? 13.429 -0.395 6.428 1.00 97.69 121 GLU A CA 1
ATOM 1018 C C . GLU A 1 121 ? 13.052 -0.893 5.034 1.00 97.69 121 GLU A C 1
ATOM 1020 O O . GLU A 1 121 ? 13.186 -2.085 4.756 1.00 97.69 121 GLU A O 1
ATOM 1025 N N . ILE A 1 122 ? 12.670 0.013 4.127 1.00 97.69 122 ILE A N 1
ATOM 1026 C CA . ILE A 1 122 ? 12.398 -0.329 2.727 1.00 97.69 122 ILE A CA 1
ATOM 1027 C C . ILE A 1 122 ? 13.667 -0.872 2.066 1.00 97.69 122 ILE A C 1
ATOM 1029 O O . ILE A 1 122 ? 13.631 -1.952 1.484 1.00 97.69 122 ILE A O 1
ATOM 1033 N N . ILE A 1 123 ? 14.805 -0.181 2.183 1.00 97.62 123 ILE A N 1
ATOM 1034 C CA . ILE A 1 123 ? 16.078 -0.633 1.596 1.00 97.62 123 ILE A CA 1
ATOM 1035 C C . ILE A 1 123 ? 16.462 -2.022 2.116 1.00 97.62 123 ILE A C 1
ATOM 1037 O O . ILE A 1 123 ? 16.808 -2.902 1.319 1.00 97.62 123 ILE A O 1
ATOM 1041 N N . LYS A 1 124 ? 16.368 -2.240 3.435 1.00 97.50 124 LYS A N 1
ATOM 1042 C CA . LYS A 1 124 ? 16.653 -3.538 4.059 1.00 97.50 124 LYS A CA 1
ATOM 1043 C C . LYS A 1 124 ? 15.735 -4.627 3.517 1.00 97.50 124 LYS A C 1
ATOM 1045 O O . LYS A 1 124 ? 16.239 -5.653 3.069 1.00 97.50 124 LYS A O 1
ATOM 1050 N N . LYS A 1 125 ? 14.421 -4.383 3.488 1.00 96.50 125 LYS A N 1
ATOM 1051 C CA . LYS A 1 125 ? 13.430 -5.343 2.990 1.00 96.50 125 LYS A CA 1
ATOM 1052 C C . LYS A 1 125 ? 13.624 -5.675 1.510 1.00 96.50 125 LYS A C 1
ATOM 1054 O O . LYS A 1 125 ? 13.620 -6.836 1.122 1.00 96.50 125 LYS A O 1
ATOM 1059 N N . MET A 1 126 ? 13.831 -4.669 0.667 1.00 97.31 126 MET A N 1
ATOM 1060 C CA . MET A 1 126 ? 14.017 -4.891 -0.769 1.00 97.31 126 MET A CA 1
ATOM 1061 C C . MET A 1 126 ? 15.311 -5.662 -1.062 1.00 97.31 126 MET A C 1
ATOM 1063 O O . MET A 1 126 ? 15.338 -6.504 -1.962 1.00 97.31 126 MET A O 1
ATOM 1067 N N . THR A 1 127 ? 16.365 -5.421 -0.275 1.00 95.75 127 THR A N 1
ATOM 1068 C CA . THR A 1 127 ? 17.622 -6.178 -0.361 1.00 95.75 127 THR A CA 1
ATOM 1069 C C . THR A 1 127 ? 17.452 -7.6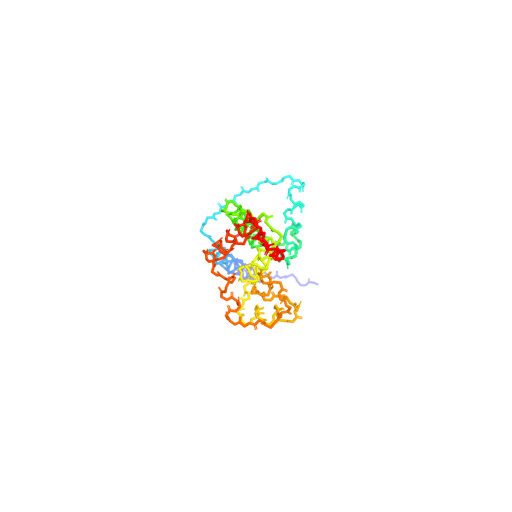14 0.137 1.00 95.75 127 THR A C 1
ATOM 1071 O O . THR A 1 127 ? 17.895 -8.539 -0.545 1.00 95.75 127 THR A O 1
ATOM 1074 N N . SER A 1 128 ? 16.789 -7.828 1.284 1.00 96.25 128 SER A N 1
ATOM 1075 C CA . SER A 1 128 ? 16.556 -9.171 1.842 1.00 96.25 128 SER A CA 1
ATOM 1076 C C . SER A 1 128 ? 15.724 -10.041 0.909 1.00 96.25 128 SER A C 1
ATOM 1078 O O . SER A 1 128 ? 16.049 -11.206 0.691 1.00 96.25 128 SER A O 1
ATOM 1080 N N . ASP A 1 129 ? 14.708 -9.447 0.285 1.00 95.69 129 ASP A N 1
ATOM 1081 C CA . ASP A 1 129 ? 13.800 -10.130 -0.637 1.00 95.69 129 ASP A CA 1
ATOM 1082 C C . ASP A 1 129 ? 14.434 -10.323 -2.034 1.00 95.69 129 ASP A C 1
ATOM 1084 O O . ASP A 1 129 ? 13.777 -10.797 -2.961 1.00 95.69 129 ASP A O 1
ATOM 1088 N N . LYS A 1 130 ? 15.715 -9.949 -2.205 1.00 95.31 130 LYS A N 1
ATOM 1089 C CA . LYS A 1 130 ? 16.482 -9.998 -3.464 1.00 95.31 130 LYS A CA 1
ATOM 1090 C C . LYS A 1 130 ? 15.757 -9.320 -4.634 1.00 95.31 130 LYS A C 1
ATOM 1092 O O . LYS A 1 130 ? 15.884 -9.734 -5.789 1.00 95.31 130 LYS A O 1
ATOM 1097 N N . MET A 1 131 ? 15.014 -8.251 -4.351 1.00 96.00 131 MET A N 1
ATOM 1098 C CA . MET A 1 131 ? 14.290 -7.495 -5.369 1.00 96.00 131 MET A CA 1
ATOM 1099 C C . MET A 1 131 ? 15.274 -6.764 -6.282 1.00 96.00 131 MET A C 1
ATOM 1101 O O . MET A 1 131 ? 16.210 -6.111 -5.819 1.00 96.00 131 MET A O 1
ATOM 1105 N N . LEU A 1 132 ? 15.052 -6.821 -7.596 1.00 96.69 132 LEU A N 1
ATOM 1106 C CA . LEU A 1 132 ? 15.880 -6.086 -8.551 1.00 96.69 132 LEU A CA 1
ATOM 1107 C C . LEU A 1 132 ? 15.769 -4.577 -8.320 1.00 96.69 132 LEU A C 1
ATOM 1109 O O . LEU A 1 132 ? 14.680 -4.035 -8.146 1.00 96.69 132 LEU A O 1
ATOM 1113 N N . THR A 1 133 ? 16.907 -3.893 -8.384 1.00 96.38 133 THR A N 1
ATOM 1114 C CA . THR A 1 133 ? 16.960 -2.429 -8.324 1.00 96.38 133 THR A CA 1
ATOM 1115 C C . THR A 1 133 ? 16.268 -1.797 -9.535 1.00 96.38 133 THR A C 1
ATOM 1117 O O . THR A 1 133 ? 16.257 -2.399 -10.615 1.00 96.38 133 THR A O 1
ATOM 1120 N N . PRO A 1 134 ? 15.767 -0.552 -9.429 1.00 95.12 134 PRO A N 1
ATOM 1121 C CA . PRO A 1 134 ? 15.040 0.092 -10.523 1.00 95.12 134 PRO A CA 1
ATOM 1122 C C . PRO A 1 134 ? 15.847 0.155 -11.828 1.00 95.12 134 PRO A C 1
ATOM 1124 O O . PRO A 1 134 ? 15.344 -0.204 -12.889 1.00 95.12 134 PRO A O 1
ATOM 1127 N N . LEU A 1 135 ? 17.140 0.494 -11.747 1.00 94.06 135 LEU A N 1
ATOM 1128 C CA . LEU A 1 135 ? 18.037 0.497 -12.909 1.00 94.06 135 LEU A CA 1
ATOM 1129 C C . LEU A 1 135 ? 18.220 -0.895 -13.524 1.00 94.06 135 LEU A C 1
ATOM 1131 O O . LEU A 1 135 ? 18.283 -1.014 -14.746 1.00 94.06 135 LEU A O 1
ATOM 1135 N N . SER A 1 136 ? 18.288 -1.944 -12.701 1.00 94.31 136 SER A N 1
ATOM 1136 C CA . SER A 1 136 ? 18.387 -3.319 -13.201 1.00 94.31 136 SER A CA 1
ATOM 1137 C C . SER A 1 136 ? 17.112 -3.747 -13.905 1.00 94.31 136 SER A C 1
ATOM 1139 O O . SER A 1 136 ? 17.188 -4.359 -14.964 1.00 94.31 136 SER A O 1
ATOM 1141 N N . VAL A 1 137 ? 15.946 -3.373 -13.374 1.00 94.31 137 VAL A N 1
ATOM 1142 C CA . VAL A 1 137 ? 14.664 -3.636 -14.037 1.00 94.31 137 VAL A CA 1
ATOM 1143 C C . VAL A 1 137 ? 14.600 -2.944 -15.399 1.00 94.31 137 VAL A C 1
ATOM 1145 O O . VAL A 1 137 ? 14.204 -3.577 -16.374 1.00 94.31 137 VAL A O 1
ATOM 1148 N N . MET A 1 138 ? 15.031 -1.682 -15.479 1.00 92.56 138 MET A N 1
ATOM 1149 C CA . MET A 1 138 ? 15.019 -0.902 -16.721 1.00 92.56 138 MET A CA 1
ATOM 1150 C C . MET A 1 138 ? 15.990 -1.441 -17.779 1.00 92.56 138 MET A C 1
ATOM 1152 O O . MET A 1 138 ? 15.636 -1.515 -18.950 1.00 92.56 138 MET A O 1
ATOM 1156 N N . LYS A 1 139 ? 17.211 -1.815 -17.376 1.00 91.00 139 LYS A N 1
ATOM 1157 C CA . LYS A 1 139 ? 18.295 -2.218 -18.293 1.00 91.00 139 LYS A CA 1
ATOM 1158 C C . LYS A 1 139 ? 18.429 -3.732 -18.492 1.00 91.00 139 LYS A C 1
ATOM 1160 O O . LYS A 1 139 ? 19.327 -4.167 -19.202 1.00 91.00 139 LYS A O 1
ATOM 1165 N N . GLY A 1 140 ? 17.593 -4.544 -17.843 1.00 88.31 140 GLY A N 1
ATOM 1166 C CA . GLY A 1 140 ? 17.719 -6.007 -17.871 1.00 88.31 140 GLY A CA 1
ATOM 1167 C C . GLY A 1 140 ? 18.909 -6.555 -17.068 1.00 88.31 140 GLY A C 1
ATOM 1168 O O . GLY A 1 140 ? 19.426 -7.623 -17.380 1.00 88.31 140 GLY A O 1
ATOM 1169 N N . GLY A 1 141 ? 19.355 -5.827 -16.043 1.00 90.62 141 GLY A N 1
ATOM 1170 C CA . GLY A 1 141 ? 20.429 -6.247 -15.141 1.00 90.62 141 GLY A CA 1
ATOM 1171 C C . GLY A 1 141 ? 19.973 -7.221 -14.047 1.00 90.62 141 GLY A C 1
ATOM 1172 O O . GLY A 1 141 ? 18.792 -7.543 -13.917 1.00 90.62 141 GLY A O 1
ATOM 1173 N N . LYS A 1 142 ? 20.927 -7.650 -13.213 1.00 92.38 142 LYS A N 1
ATOM 1174 C CA . LYS A 1 142 ? 20.704 -8.584 -12.091 1.00 92.38 142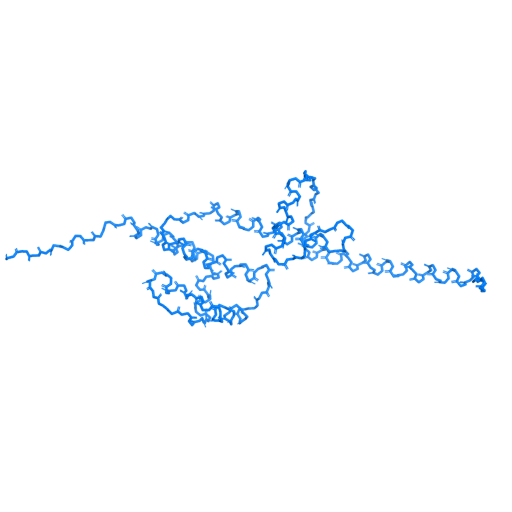 LYS A CA 1
ATOM 1175 C C . LYS A 1 142 ? 20.986 -7.979 -10.708 1.00 92.38 142 LYS A C 1
ATOM 1177 O O . LYS A 1 142 ? 20.974 -8.703 -9.721 1.00 92.38 142 LYS A O 1
ATOM 1182 N N . ASN A 1 143 ? 21.263 -6.675 -10.612 1.00 93.44 143 ASN A N 1
ATOM 1183 C CA . ASN A 1 143 ? 21.625 -6.066 -9.332 1.00 93.44 143 ASN A CA 1
ATOM 1184 C C . ASN A 1 143 ? 20.397 -5.902 -8.420 1.00 93.44 143 ASN A C 1
ATOM 1186 O O . ASN A 1 143 ? 19.437 -5.207 -8.770 1.00 93.44 143 ASN A O 1
ATOM 1190 N N . SER A 1 144 ? 20.480 -6.485 -7.227 1.00 94.25 144 SER A N 1
ATOM 1191 C CA . SER A 1 144 ? 19.481 -6.428 -6.154 1.00 94.25 144 SER A CA 1
ATOM 1192 C C . SER A 1 144 ? 19.985 -5.714 -4.892 1.00 94.25 144 SER A C 1
ATOM 1194 O O . SER A 1 144 ? 19.353 -5.807 -3.846 1.00 94.25 144 SER A O 1
ATOM 1196 N N . SER A 1 145 ? 21.126 -5.020 -4.959 1.00 94.06 145 SER A N 1
ATOM 1197 C CA . SER A 1 145 ? 21.647 -4.229 -3.839 1.00 94.06 145 SER A CA 1
ATOM 1198 C C . SER A 1 145 ? 20.964 -2.861 -3.798 1.00 94.06 145 SER A C 1
ATOM 1200 O O . SER A 1 145 ? 21.236 -1.998 -4.643 1.00 94.06 145 SER A O 1
ATOM 1202 N N . TRP A 1 146 ? 20.031 -2.679 -2.857 1.00 96.88 146 TRP A N 1
ATOM 1203 C CA . TRP A 1 146 ? 19.307 -1.420 -2.692 1.00 96.88 146 TRP A CA 1
ATOM 1204 C C . TRP A 1 146 ? 20.109 -0.418 -1.870 1.00 96.88 146 TRP A C 1
ATOM 1206 O O . TRP A 1 146 ? 20.789 -0.754 -0.908 1.00 96.88 146 TRP A O 1
ATOM 1216 N N . ASN A 1 147 ? 19.991 0.846 -2.253 1.00 95.69 147 ASN A N 1
ATOM 1217 C CA . ASN A 1 147 ? 20.541 1.988 -1.539 1.00 95.69 147 ASN A CA 1
ATOM 1218 C C . ASN A 1 147 ? 19.607 3.193 -1.717 1.00 95.69 147 ASN A C 1
ATOM 1220 O O . ASN A 1 147 ? 18.631 3.129 -2.470 1.00 95.69 147 ASN A O 1
ATOM 1224 N N . GLU A 1 148 ? 19.924 4.313 -1.072 1.00 95.62 148 GLU A N 1
ATOM 1225 C CA . GLU A 1 148 ? 19.113 5.533 -1.151 1.00 95.62 148 GLU A CA 1
ATOM 1226 C C . GLU A 1 148 ? 18.905 6.029 -2.587 1.00 95.62 148 GLU A C 1
ATOM 1228 O O . GLU A 1 148 ? 17.819 6.481 -2.942 1.00 95.62 148 GLU A O 1
ATOM 1233 N N . LYS A 1 149 ? 19.925 5.919 -3.451 1.00 94.38 149 LYS A N 1
ATOM 1234 C CA . LYS A 1 149 ? 19.816 6.331 -4.859 1.00 94.38 149 LYS A CA 1
ATOM 1235 C C . LYS A 1 149 ? 18.821 5.458 -5.620 1.00 94.38 149 LYS A C 1
ATOM 1237 O O . LYS A 1 149 ? 18.080 5.973 -6.454 1.00 94.38 149 LYS A O 1
ATOM 1242 N N . ALA A 1 150 ? 18.816 4.150 -5.364 1.00 94.12 150 ALA A N 1
ATOM 1243 C CA . ALA A 1 150 ? 17.832 3.236 -5.929 1.00 94.12 150 ALA A CA 1
ATOM 1244 C C . ALA A 1 150 ? 16.430 3.585 -5.421 1.00 94.12 150 ALA A C 1
ATOM 1246 O O . ALA A 1 150 ? 15.520 3.730 -6.230 1.00 94.12 150 ALA A O 1
ATOM 1247 N N . LEU A 1 151 ? 16.277 3.809 -4.115 1.00 95.81 151 LEU A N 1
ATOM 1248 C CA . LEU A 1 151 ? 14.993 4.146 -3.509 1.00 95.81 151 LEU A CA 1
ATOM 1249 C C . LEU A 1 151 ? 14.414 5.465 -4.054 1.00 95.81 151 LEU A C 1
ATOM 1251 O O . LEU A 1 151 ? 13.272 5.492 -4.504 1.00 95.81 151 LEU A O 1
ATOM 1255 N N . LYS A 1 152 ? 15.211 6.540 -4.117 1.00 93.75 152 LYS A N 1
ATOM 1256 C CA . LYS A 1 152 ? 14.769 7.854 -4.626 1.00 93.75 152 LYS A CA 1
ATOM 1257 C C . LYS A 1 152 ? 14.209 7.798 -6.053 1.00 93.75 152 LYS A C 1
ATOM 1259 O O . LYS A 1 152 ? 13.303 8.556 -6.375 1.00 93.75 152 LYS A O 1
ATOM 1264 N N . ARG A 1 153 ? 14.693 6.880 -6.902 1.00 92.25 153 ARG A N 1
ATOM 1265 C CA . ARG A 1 153 ? 14.191 6.698 -8.283 1.00 92.25 153 ARG A CA 1
ATOM 1266 C C . ARG A 1 153 ? 12.762 6.168 -8.363 1.00 92.25 153 ARG A C 1
ATOM 1268 O O . ARG A 1 153 ? 12.159 6.262 -9.424 1.00 92.25 153 ARG A O 1
ATOM 1275 N N . VAL A 1 154 ? 12.266 5.567 -7.287 1.00 94.06 154 VAL A N 1
ATOM 1276 C CA . VAL A 1 154 ? 10.927 4.971 -7.210 1.00 94.06 154 VAL A CA 1
ATOM 1277 C C . VAL A 1 154 ? 10.063 5.600 -6.117 1.00 94.06 154 VAL A C 1
ATOM 1279 O O . VAL A 1 154 ? 8.948 5.152 -5.916 1.00 94.06 154 VAL A O 1
ATOM 1282 N N . LEU A 1 155 ? 10.536 6.639 -5.427 1.00 92.00 155 LEU A N 1
ATOM 1283 C CA . LEU A 1 155 ? 9.696 7.451 -4.535 1.00 92.00 155 LEU A CA 1
ATOM 1284 C C . LEU A 1 155 ? 9.210 8.743 -5.203 1.00 92.00 155 LEU A C 1
ATOM 1286 O O . LEU A 1 155 ? 8.170 9.275 -4.832 1.00 92.00 155 LEU A O 1
ATOM 1290 N N . ASP A 1 156 ? 9.944 9.249 -6.194 1.00 90.38 156 ASP A N 1
ATOM 1291 C CA . ASP A 1 156 ? 9.563 10.450 -6.934 1.00 90.38 156 ASP A CA 1
ATOM 1292 C C . ASP A 1 156 ? 8.542 10.108 -8.031 1.00 90.38 156 ASP A C 1
ATOM 1294 O O . ASP A 1 156 ? 8.887 9.568 -9.086 1.00 90.38 156 ASP A O 1
ATOM 1298 N N . LYS A 1 157 ? 7.267 10.398 -7.757 1.00 89.00 157 LYS A N 1
ATOM 1299 C CA . LYS A 1 157 ? 6.134 10.022 -8.612 1.00 89.00 157 LYS A CA 1
ATOM 1300 C C . LYS A 1 157 ? 6.204 10.626 -10.014 1.00 89.00 157 LYS A C 1
ATOM 1302 O O . LYS A 1 157 ? 5.901 9.932 -10.985 1.00 89.00 157 LYS A O 1
ATOM 1307 N N . GLU A 1 158 ? 6.613 11.885 -10.137 1.00 89.50 158 GLU A N 1
ATOM 1308 C CA . GLU A 1 158 ? 6.727 12.558 -11.435 1.00 89.50 158 GLU A CA 1
ATOM 1309 C C . GLU A 1 158 ? 7.810 11.888 -12.281 1.00 89.50 158 GLU A C 1
ATOM 1311 O O . GLU A 1 158 ? 7.544 11.450 -13.405 1.00 89.50 158 GLU A O 1
ATOM 1316 N N . LYS A 1 159 ? 8.988 11.657 -11.687 1.00 92.00 159 LYS A N 1
ATOM 1317 C CA . LYS A 1 159 ? 10.087 10.945 -12.356 1.00 92.00 159 LYS A CA 1
ATOM 1318 C C . LYS A 1 159 ? 9.731 9.507 -12.715 1.00 92.00 159 LYS A C 1
ATOM 1320 O O . LYS A 1 159 ? 10.157 9.009 -13.761 1.00 92.00 159 LYS A O 1
ATOM 1325 N N . VAL A 1 160 ? 8.958 8.816 -11.875 1.00 93.81 160 VAL A N 1
ATOM 1326 C CA . VAL A 1 160 ? 8.457 7.464 -12.168 1.00 93.81 160 VAL A CA 1
ATOM 1327 C C . VAL A 1 160 ? 7.580 7.485 -13.417 1.00 93.81 160 VAL A C 1
ATOM 1329 O O . VAL A 1 160 ? 7.787 6.665 -14.313 1.00 93.81 160 VAL A O 1
ATOM 1332 N N . ILE A 1 161 ? 6.640 8.426 -13.514 1.00 91.88 161 ILE A N 1
ATOM 1333 C CA . ILE A 1 161 ? 5.747 8.550 -14.674 1.00 91.88 161 ILE A CA 1
ATOM 1334 C C . ILE A 1 161 ? 6.539 8.879 -15.945 1.00 91.88 161 ILE A C 1
ATOM 1336 O O . ILE A 1 161 ? 6.307 8.258 -16.984 1.00 91.88 161 ILE A O 1
ATOM 1340 N N . GLU A 1 162 ? 7.493 9.809 -15.881 1.00 93.00 162 GLU A N 1
ATOM 1341 C CA . GLU A 1 162 ? 8.375 10.124 -17.012 1.00 93.00 162 GLU A CA 1
ATOM 1342 C C . GLU A 1 162 ? 9.168 8.900 -17.476 1.00 93.00 162 GLU A C 1
ATOM 1344 O O . GLU A 1 162 ? 9.193 8.581 -18.667 1.00 93.00 162 GLU A O 1
ATOM 1349 N N . THR A 1 163 ? 9.743 8.157 -16.529 1.00 93.44 163 THR A N 1
ATOM 1350 C CA . THR A 1 163 ? 10.491 6.927 -16.814 1.00 93.44 163 THR A CA 1
ATOM 1351 C C . THR A 1 163 ? 9.600 5.882 -17.489 1.00 93.44 163 THR A C 1
ATOM 1353 O O . THR A 1 163 ? 10.002 5.252 -18.465 1.00 93.44 163 THR A O 1
ATOM 1356 N N . LEU A 1 164 ? 8.364 5.705 -17.012 1.00 93.88 164 LEU A N 1
ATOM 1357 C CA . LEU A 1 164 ? 7.406 4.773 -17.609 1.00 93.88 164 LEU A CA 1
ATOM 1358 C C . LEU A 1 164 ? 7.053 5.147 -19.054 1.00 93.88 164 LEU A C 1
ATOM 1360 O O . LEU A 1 164 ? 7.028 4.266 -19.917 1.00 93.88 164 LEU A O 1
ATOM 1364 N N . LYS A 1 165 ? 6.836 6.440 -19.326 1.00 92.62 165 LYS A N 1
ATOM 1365 C CA . LYS A 1 165 ? 6.595 6.956 -20.683 1.00 92.62 165 LYS A CA 1
ATOM 1366 C C . LYS A 1 165 ? 7.785 6.687 -21.606 1.00 92.62 165 LYS A C 1
ATOM 1368 O O . LYS A 1 165 ? 7.580 6.234 -22.730 1.00 92.62 165 LYS A O 1
ATOM 1373 N N . GLN A 1 166 ? 9.012 6.913 -21.133 1.00 92.50 166 GLN A N 1
ATOM 1374 C CA . GLN A 1 166 ? 10.236 6.645 -21.899 1.00 92.50 166 GLN A CA 1
ATOM 1375 C C . GLN A 1 166 ? 10.376 5.159 -22.249 1.00 92.50 166 GLN A C 1
ATOM 1377 O O . GLN A 1 166 ? 10.559 4.818 -23.415 1.00 92.50 166 GLN A O 1
ATOM 1382 N N . LEU A 1 167 ? 10.199 4.267 -21.269 1.00 92.12 167 LEU A N 1
ATOM 1383 C CA . LEU A 1 167 ? 10.284 2.817 -21.479 1.00 92.12 167 LEU A CA 1
ATOM 1384 C C . LEU A 1 167 ? 9.253 2.305 -22.496 1.00 92.12 167 LEU A C 1
ATOM 1386 O O . LEU A 1 167 ? 9.549 1.418 -23.296 1.00 92.12 167 LEU A O 1
ATOM 1390 N N . ASP A 1 168 ? 8.040 2.859 -22.480 1.00 91.00 168 ASP A N 1
ATOM 1391 C CA . ASP A 1 168 ? 7.003 2.510 -23.452 1.00 91.00 168 ASP A CA 1
ATOM 1392 C C . ASP A 1 168 ? 7.236 3.128 -24.834 1.00 91.00 168 ASP A C 1
ATOM 1394 O O . ASP A 1 168 ? 6.838 2.535 -25.838 1.00 91.00 168 ASP A O 1
ATOM 1398 N N . HIS A 1 169 ? 7.875 4.296 -24.906 1.00 88.31 169 HIS A N 1
ATOM 1399 C CA . HIS A 1 169 ? 8.262 4.914 -26.169 1.00 88.31 169 HIS A CA 1
ATOM 1400 C C . HIS A 1 169 ? 9.401 4.144 -26.845 1.00 88.31 169 HIS A C 1
ATOM 1402 O O . HIS A 1 169 ? 9.335 3.870 -28.041 1.00 88.31 169 HIS A O 1
ATOM 1408 N N . ASP A 1 170 ? 10.427 3.746 -26.095 1.00 79.31 170 ASP A N 1
ATOM 1409 C CA . ASP A 1 170 ? 11.560 2.994 -26.638 1.00 79.31 170 ASP A CA 1
ATOM 1410 C C . ASP A 1 170 ? 11.158 1.593 -27.120 1.00 79.31 170 ASP A C 1
ATOM 1412 O O . ASP A 1 170 ? 11.758 1.077 -28.057 1.00 79.31 170 ASP A O 1
ATOM 1416 N N . PHE A 1 171 ? 10.076 1.020 -26.581 1.00 67.00 171 PHE A N 1
ATOM 1417 C CA . PHE A 1 171 ? 9.445 -0.181 -27.141 1.00 67.00 171 PHE A CA 1
ATOM 1418 C C . PHE A 1 171 ? 8.853 0.037 -28.547 1.00 67.00 171 PHE A C 1
ATOM 1420 O O . PHE A 1 171 ? 8.777 -0.907 -29.329 1.00 67.00 171 PHE A O 1
ATOM 1427 N N . LYS A 1 172 ? 8.409 1.257 -28.875 1.00 61.88 172 LYS A N 1
ATOM 1428 C CA . LYS A 1 172 ? 7.799 1.586 -30.174 1.00 61.88 172 LYS A CA 1
ATOM 1429 C C . LYS A 1 172 ? 8.807 1.985 -31.250 1.00 61.88 172 LYS A C 1
ATOM 1431 O O . LYS A 1 172 ? 8.416 2.091 -32.410 1.00 61.88 172 LYS A O 1
ATOM 1436 N N . LYS A 1 173 ? 10.071 2.237 -30.899 1.00 56.50 173 LYS A N 1
ATOM 1437 C CA . LYS A 1 173 ? 11.100 2.518 -31.903 1.00 56.50 173 LYS A CA 1
ATOM 1438 C C . LYS A 1 173 ? 11.414 1.220 -32.658 1.00 56.50 173 LYS A C 1
ATOM 1440 O O . LYS A 1 173 ? 11.732 0.224 -32.005 1.00 56.50 173 LYS A O 1
ATOM 1445 N N . PRO A 1 174 ? 11.354 1.205 -34.003 1.00 52.56 174 PRO A N 1
ATOM 1446 C CA . PRO A 1 174 ? 11.926 0.106 -34.764 1.00 52.56 174 PRO A CA 1
ATOM 1447 C C . PRO A 1 174 ? 13.391 -0.037 -34.351 1.00 52.56 174 PRO A C 1
ATOM 1449 O O . PRO A 1 174 ? 14.109 0.962 -34.248 1.00 52.56 174 PRO A O 1
ATOM 1452 N N . LEU A 1 175 ? 13.831 -1.267 -34.083 1.00 51.44 175 LEU A N 1
ATOM 1453 C CA . LEU A 1 175 ? 15.254 -1.533 -33.906 1.00 51.44 175 LEU A CA 1
ATOM 1454 C C . LEU A 1 175 ? 15.973 -1.019 -35.162 1.00 51.44 175 LEU A C 1
ATOM 1456 O O . LEU A 1 175 ? 15.502 -1.319 -36.263 1.00 51.44 175 LEU A O 1
ATOM 1460 N N . PRO A 1 176 ? 17.067 -0.245 -35.034 1.00 48.50 176 PRO A N 1
ATOM 1461 C CA . PRO A 1 176 ? 17.840 0.146 -36.199 1.00 48.50 176 PRO A CA 1
ATOM 1462 C C . PRO A 1 176 ? 18.243 -1.138 -36.915 1.00 48.50 176 PRO A C 1
ATOM 1464 O O . PRO A 1 176 ? 18.900 -2.005 -36.330 1.00 48.50 176 PRO A O 1
ATOM 1467 N N . ILE A 1 177 ? 17.778 -1.280 -38.158 1.00 48.50 177 ILE A N 1
ATOM 1468 C CA . ILE A 1 177 ? 18.216 -2.341 -39.052 1.00 48.50 177 ILE A CA 1
ATOM 1469 C C . ILE A 1 177 ? 19.726 -2.161 -39.119 1.00 48.50 177 ILE A C 1
ATOM 1471 O O . ILE A 1 177 ? 20.210 -1.167 -39.659 1.00 48.50 177 ILE A O 1
ATOM 1475 N N . LYS A 1 178 ? 20.477 -3.072 -38.492 1.00 46.81 178 LYS A N 1
ATOM 1476 C CA . LYS A 1 178 ? 21.907 -3.168 -38.750 1.00 46.81 178 LYS A CA 1
ATOM 1477 C C . LYS A 1 178 ? 22.003 -3.472 -40.236 1.00 46.81 178 LYS A C 1
ATOM 1479 O O . LYS A 1 178 ? 21.711 -4.598 -40.637 1.00 46.81 178 LYS A O 1
ATOM 1484 N N . SER A 1 179 ? 22.356 -2.472 -41.038 1.00 46.31 179 SER A N 1
ATOM 1485 C CA . SER A 1 179 ? 22.906 -2.707 -42.360 1.00 46.31 179 SER A CA 1
ATOM 1486 C C . SER A 1 179 ? 24.148 -3.558 -42.132 1.00 46.31 179 SER A C 1
ATOM 1488 O O . SER A 1 179 ? 25.213 -3.085 -41.742 1.00 46.31 179 SER A O 1
ATOM 1490 N N . SER A 1 180 ? 23.970 -4.868 -42.266 1.00 45.34 180 SER A N 1
ATOM 1491 C CA . SER A 1 180 ? 25.070 -5.752 -42.590 1.00 45.34 180 SER A CA 1
ATOM 1492 C C . SER A 1 180 ? 25.536 -5.255 -43.948 1.00 45.34 180 SER A C 1
ATOM 1494 O O . SER A 1 180 ? 24.869 -5.475 -44.954 1.00 45.34 180 SER A O 1
ATOM 1496 N N . GLY A 1 181 ? 26.609 -4.462 -43.942 1.00 42.12 181 GLY A N 1
ATOM 1497 C CA . GLY A 1 181 ? 27.376 -4.190 -45.144 1.00 42.12 181 GLY A CA 1
ATOM 1498 C C . GLY A 1 181 ? 27.796 -5.542 -45.700 1.00 42.12 181 GLY A C 1
ATOM 1499 O O . GLY A 1 181 ? 28.644 -6.217 -45.122 1.00 42.12 181 GLY A O 1
ATOM 1500 N N . ILE A 1 182 ? 27.088 -5.972 -46.737 1.00 44.50 182 ILE A N 1
ATOM 1501 C CA . ILE A 1 182 ? 27.481 -7.066 -47.604 1.00 44.50 182 ILE A CA 1
ATOM 1502 C C . ILE A 1 182 ? 28.414 -6.439 -48.637 1.00 44.50 182 ILE A C 1
ATOM 1504 O O . ILE A 1 182 ? 27.981 -5.530 -49.339 1.00 44.50 182 ILE A O 1
ATOM 1508 N N . ALA A 1 183 ? 29.631 -6.992 -48.673 1.00 43.75 183 ALA A N 1
ATOM 1509 C CA . ALA A 1 183 ? 30.674 -6.908 -49.701 1.00 43.75 183 ALA A CA 1
ATOM 1510 C C . ALA A 1 183 ? 31.239 -5.518 -50.034 1.00 43.75 183 ALA A C 1
ATOM 1512 O O . ALA A 1 183 ? 30.557 -4.715 -50.705 1.00 43.75 183 ALA A O 1
#

Sequence (183 aa):
MTKKTKAEKANELAVRRKRDVEYQNKRKEKLEKLGEHSITIRLNNTDYESLSDICEILGYQRPETKKRNLIEIYSASLIHLLRIERESSIYKPKSRIAKKFYRLYKIVDHLKHDKNYSDNEIIKKMTSDKMLTPLSVMKGGKNSSWNEKALKRVLDKEKVIETLKQLDHDFKKPLPIKSSGIA

Organism: NCBI:txid204039

Foldseek 3Di:
DDDDDPVRVVVVVVVVVVVVVVVVVVVVVVVVVLDDDDDDDDDDPVVLVVLQVLLVVLVHHRDDPPDPCNVVSSSLSVVLVVVVVVLCVVDDFDDPLLVLLVVVLNVLVSCCRSVVDDPVRSQVVQLVVLPDFSVCSLPVHRDSRDDPVSSVCSVPSVNSRVSRVVSRVVVPDDDPPPPPPDD

pLDDT: mean 84.47, std 13.43, range [42.12, 97.69]

Radius of gyration: 25.72 Å; chains: 1; bounding box: 56×29×100 Å

Secondary structure (DSSP, 8-state):
-PPPPHHHHHHHHHHHHHHHHHHHHHHHHHHHTT-S--------HHHHHHHHHHHHHTTPPPP-TT-TTHHHHHHHHHHHHHHHHHHHHH----SHHHHHHHHHHHHHHHHHHTS---HHHHHHHHHHTTPPPHHHHHHT-------HHHHHHHH-HHHHHHHHHHHHHHHHSPPP-------